Protein AF-A0A950NDZ3-F1 (afdb_monomer_lite)

Foldseek 3Di:
DDDDPPPPPAFFKKKDWPVDPDIDGHHVVQWDDDLWKIKHKDLDADDFFDKIWMWMWGDDPDPPDDIDIDIFIFTWHDWAADPVHRSMTTTMTTGPDSDD

Secondary structure (DSSP, 8-state):
--------PPPSEEEEETTSS-EEEE-GGGEEE-SSEEEEEES----TT-EEEEEEEE--SSTTSPPEEEEEEEEEEEEEE-SS-TT-EEEEEEES----

pLDDT: mean 81.82, std 15.36, range [36.59, 97.31]

Radius of gyration: 15.25 Å; chains: 1; bounding box: 30×26×53 Å

Sequence (100 aa):
MNCSASTVAKADYQVYLDYGADSFLGYFGQLTLTETSLRFRSRWRFNLGTQLAVRLCIESRAANEPRVCEEVTGIVVSCDPLLDEPTWYEMVVLFLDLSS

Structure (mmCIF, N/CA/C/O backbone):
data_AF-A0A950NDZ3-F1
#
_entry.id   AF-A0A950NDZ3-F1
#
loop_
_atom_site.group_PDB
_atom_site.id
_atom_site.type_symbol
_atom_site.label_atom_id
_atom_site.label_alt_id
_atom_site.label_comp_id
_atom_site.label_asym_id
_atom_site.label_entity_id
_atom_site.label_seq_id
_atom_site.pdbx_PDB_ins_code
_atom_site.Cartn_x
_atom_site.Cartn_y
_atom_site.Cartn_z
_atom_site.occupancy
_atom_site.B_iso_or_equiv
_atom_site.auth_seq_id
_atom_site.auth_comp_id
_atom_site.auth_asym_id
_atom_site.auth_atom_id
_atom_site.pdbx_PDB_model_num
ATOM 1 N N . MET A 1 1 ? -6.857 11.129 -42.403 1.00 37.91 1 MET A N 1
ATOM 2 C CA . MET A 1 1 ? -7.320 11.004 -41.006 1.00 37.91 1 MET A CA 1
ATOM 3 C C . MET A 1 1 ? -6.223 10.290 -40.236 1.00 37.91 1 MET A C 1
ATOM 5 O O . MET A 1 1 ? -6.109 9.082 -40.360 1.00 37.91 1 MET A O 1
ATOM 9 N N . ASN A 1 2 ? -5.355 11.032 -39.545 1.00 36.59 2 ASN A N 1
ATOM 10 C CA . ASN A 1 2 ? -4.333 10.433 -38.687 1.00 36.59 2 ASN A CA 1
ATOM 11 C C . ASN A 1 2 ? -4.947 10.238 -37.303 1.00 36.59 2 ASN A C 1
ATOM 13 O O . ASN A 1 2 ? -5.150 11.210 -36.580 1.00 36.59 2 ASN A O 1
ATOM 17 N N . CYS A 1 3 ? -5.263 8.996 -36.946 1.00 43.59 3 CYS A N 1
ATOM 18 C CA . CYS A 1 3 ? -5.483 8.637 -35.553 1.00 43.59 3 CYS A CA 1
ATOM 19 C C . CYS A 1 3 ? -4.137 8.792 -34.841 1.00 43.59 3 CYS A C 1
ATOM 21 O O . CYS A 1 3 ? -3.229 7.991 -35.061 1.00 43.59 3 CYS A O 1
ATOM 23 N N . SER A 1 4 ? -3.978 9.841 -34.030 1.00 44.72 4 SER A N 1
ATOM 24 C CA . SER A 1 4 ? -2.882 9.879 -33.070 1.00 44.72 4 SER A CA 1
ATOM 25 C C . SER A 1 4 ? -3.102 8.705 -32.127 1.00 44.72 4 SER A C 1
ATOM 27 O O . SER A 1 4 ? -4.088 8.690 -31.389 1.00 44.72 4 SER A O 1
ATOM 29 N N . ALA A 1 5 ? -2.224 7.708 -32.183 1.00 48.31 5 ALA A N 1
ATOM 30 C CA . ALA A 1 5 ? -2.119 6.733 -31.117 1.00 48.31 5 ALA A CA 1
ATOM 31 C C . ALA A 1 5 ? -1.805 7.531 -29.851 1.00 48.31 5 ALA A C 1
ATOM 33 O O . ALA A 1 5 ? -0.696 8.035 -29.688 1.00 48.31 5 ALA A O 1
ATOM 34 N N . SER A 1 6 ? -2.818 7.751 -29.014 1.00 43.62 6 SER A N 1
ATOM 35 C CA . SER A 1 6 ? -2.621 8.278 -27.677 1.00 43.62 6 SER A CA 1
ATOM 36 C C . SER A 1 6 ? -1.650 7.324 -27.006 1.00 43.62 6 SER A C 1
ATOM 38 O O . SER A 1 6 ? -1.973 6.154 -26.807 1.00 43.62 6 SER A O 1
ATOM 40 N N . THR A 1 7 ? -0.433 7.792 -26.746 1.00 44.34 7 THR A N 1
ATOM 41 C CA . THR A 1 7 ? 0.561 7.057 -25.978 1.00 44.34 7 THR A CA 1
ATOM 42 C C . THR A 1 7 ? -0.014 6.917 -24.577 1.00 44.34 7 THR A C 1
ATOM 44 O O . THR A 1 7 ? 0.147 7.799 -23.738 1.00 44.34 7 THR A O 1
ATOM 47 N N . VAL A 1 8 ? -0.799 5.865 -24.349 1.00 49.94 8 VAL A N 1
ATOM 48 C CA . VAL A 1 8 ? -1.267 5.509 -23.015 1.00 49.94 8 VAL A CA 1
ATOM 49 C C . VAL A 1 8 ? 0.006 5.247 -22.231 1.00 49.94 8 VAL A C 1
ATOM 51 O O . VAL A 1 8 ? 0.756 4.330 -22.571 1.00 49.94 8 VAL A O 1
ATOM 54 N N . ALA A 1 9 ? 0.312 6.123 -21.273 1.00 58.00 9 ALA A N 1
ATOM 55 C CA . ALA A 1 9 ? 1.487 5.966 -20.437 1.00 58.00 9 ALA A CA 1
ATOM 56 C C . ALA A 1 9 ? 1.432 4.562 -19.826 1.00 58.00 9 ALA A C 1
ATOM 58 O O . ALA A 1 9 ? 0.447 4.194 -19.183 1.00 58.00 9 ALA A O 1
ATOM 59 N N . LYS A 1 10 ? 2.447 3.743 -20.114 1.00 68.25 10 LYS A N 1
ATOM 60 C CA . LYS A 1 10 ? 2.555 2.404 -19.541 1.00 68.25 10 LYS A CA 1
ATOM 61 C C . LYS A 1 10 ? 2.678 2.585 -18.027 1.00 68.25 10 LYS A C 1
ATOM 63 O O . LYS A 1 10 ? 3.472 3.410 -17.584 1.00 68.25 10 LYS A O 1
ATOM 68 N N . ALA A 1 11 ? 1.858 1.876 -17.257 1.00 69.94 11 ALA A N 1
ATOM 69 C CA . ALA A 1 11 ? 1.949 1.916 -15.804 1.00 69.94 11 ALA A CA 1
ATOM 70 C C . ALA A 1 11 ? 3.327 1.415 -15.354 1.00 69.94 11 ALA A C 1
ATOM 72 O O . ALA A 1 11 ? 3.869 0.472 -15.933 1.00 69.94 11 ALA A O 1
ATOM 73 N N . ASP A 1 12 ? 3.874 2.057 -14.329 1.00 82.75 12 ASP A N 1
ATOM 74 C CA . ASP A 1 12 ? 5.209 1.765 -13.811 1.00 82.75 12 ASP A CA 1
ATOM 75 C C . ASP A 1 12 ? 5.209 0.543 -12.886 1.00 82.75 12 ASP A C 1
ATOM 77 O O . ASP A 1 12 ? 6.212 -0.157 -12.747 1.00 82.75 12 ASP A O 1
ATOM 81 N N . TYR A 1 13 ? 4.081 0.284 -12.225 1.00 83.50 13 TYR A N 1
ATOM 82 C CA . TYR A 1 13 ? 3.937 -0.839 -11.314 1.00 83.50 13 TYR A CA 1
ATOM 83 C C . TYR A 1 13 ? 2.520 -1.401 -11.327 1.00 83.50 13 TYR A C 1
ATOM 85 O O . TYR A 1 13 ? 1.553 -0.750 -11.732 1.00 83.50 13 TYR A O 1
ATOM 93 N N . GLN A 1 14 ? 2.404 -2.616 -10.809 1.00 86.00 14 GLN A N 1
ATOM 94 C CA . GLN A 1 14 ? 1.141 -3.254 -10.494 1.00 86.00 14 GLN A CA 1
ATOM 95 C C . GLN A 1 14 ? 1.187 -3.794 -9.074 1.00 86.00 14 GLN A C 1
ATOM 97 O O . GLN A 1 14 ? 2.160 -4.438 -8.682 1.00 86.00 14 GLN A O 1
ATOM 102 N N . VAL A 1 15 ? 0.121 -3.560 -8.325 1.00 84.94 15 VAL A N 1
ATOM 103 C CA . VAL A 1 15 ? -0.093 -4.171 -7.016 1.00 84.94 15 VAL A CA 1
ATOM 104 C C . VAL A 1 15 ? -1.175 -5.228 -7.154 1.00 84.94 15 VAL A C 1
ATOM 106 O O . VAL A 1 15 ? -2.240 -4.944 -7.703 1.00 84.94 15 VAL A O 1
ATOM 109 N N . TYR A 1 16 ? -0.899 -6.420 -6.639 1.00 86.44 16 TYR A N 1
ATOM 110 C CA . TYR A 1 16 ? -1.876 -7.478 -6.420 1.00 86.44 16 TYR A CA 1
ATOM 111 C C . TYR A 1 16 ? -2.046 -7.673 -4.921 1.00 86.44 16 TYR A C 1
ATOM 113 O O . TYR A 1 16 ? -1.072 -7.601 -4.166 1.00 86.44 16 TYR A O 1
ATOM 121 N N . LEU A 1 17 ? -3.274 -7.929 -4.495 1.00 82.81 17 LEU A N 1
ATOM 122 C CA . LEU A 1 17 ? -3.565 -8.235 -3.104 1.00 82.81 17 LEU A CA 1
ATOM 123 C C . LEU A 1 17 ? -4.077 -9.665 -3.018 1.00 82.81 17 LEU A C 1
ATOM 125 O O . LEU A 1 17 ? -5.006 -10.031 -3.728 1.00 82.81 17 LEU A O 1
ATOM 129 N N . ASP A 1 18 ? -3.485 -10.467 -2.138 1.00 73.19 18 ASP A N 1
ATOM 130 C CA . ASP A 1 18 ? -3.701 -11.922 -2.095 1.00 73.19 18 ASP A CA 1
ATOM 131 C C . ASP A 1 18 ? -5.085 -12.346 -1.549 1.00 73.19 18 ASP A C 1
ATOM 133 O O . ASP A 1 18 ? -5.347 -13.512 -1.280 1.00 73.19 18 ASP A O 1
ATOM 137 N N . TYR A 1 19 ? -6.017 -11.404 -1.369 1.00 66.19 19 TYR A N 1
ATOM 138 C CA . TYR A 1 19 ? -7.393 -11.698 -0.946 1.00 66.1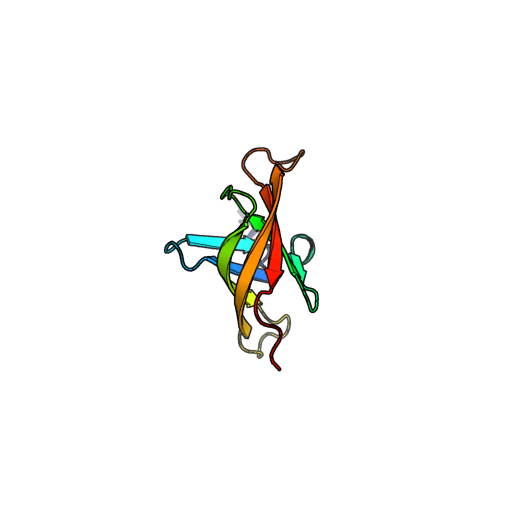9 19 TYR A CA 1
ATOM 139 C C . TYR A 1 19 ? -8.394 -11.749 -2.117 1.00 66.19 19 TYR A C 1
ATOM 14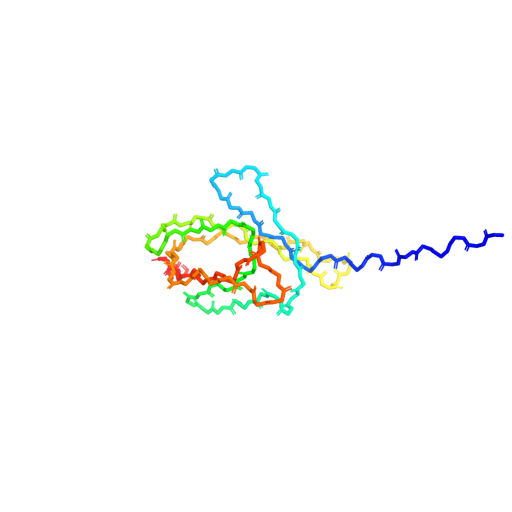1 O O . TYR A 1 19 ? -9.581 -12.000 -1.898 1.00 66.19 19 TYR A O 1
ATOM 149 N N . GLY A 1 20 ? -7.953 -11.518 -3.358 1.00 56.06 20 GLY A N 1
ATOM 150 C CA . GLY A 1 20 ? -8.796 -11.567 -4.553 1.00 56.06 20 GLY A CA 1
ATOM 151 C C . GLY A 1 20 ? -7.983 -11.415 -5.836 1.00 56.06 20 GLY A C 1
ATOM 152 O O . GLY A 1 20 ? -6.869 -10.908 -5.816 1.00 56.06 20 GLY A O 1
ATOM 153 N N . ALA A 1 21 ? -8.534 -11.835 -6.978 1.00 59.50 21 ALA A N 1
ATOM 154 C CA . ALA A 1 21 ? -7.886 -11.734 -8.297 1.00 59.50 21 ALA A CA 1
ATOM 155 C C . ALA A 1 21 ? -7.782 -10.288 -8.823 1.00 59.50 21 ALA A C 1
ATOM 157 O O . ALA A 1 21 ? -7.767 -10.051 -10.034 1.00 59.50 21 ALA A O 1
ATOM 158 N N . ASP A 1 22 ? -7.746 -9.316 -7.920 1.00 70.62 22 ASP A N 1
ATOM 159 C CA . ASP A 1 22 ? -7.750 -7.923 -8.270 1.00 70.62 22 ASP A CA 1
ATOM 160 C C . ASP A 1 22 ? -6.341 -7.339 -8.255 1.00 70.62 22 ASP A C 1
ATOM 162 O O . ASP A 1 22 ? -5.477 -7.667 -7.438 1.00 70.62 22 ASP A O 1
ATOM 166 N N . SER A 1 23 ? -6.123 -6.416 -9.182 1.00 80.19 23 SER A N 1
ATOM 167 C CA . SER A 1 23 ? -4.872 -5.691 -9.285 1.00 80.19 23 SER A CA 1
ATOM 168 C C . SER A 1 23 ? -5.118 -4.248 -9.673 1.00 80.19 23 SER A C 1
ATOM 170 O O . SER A 1 23 ? -6.113 -3.917 -10.322 1.00 80.19 23 SER A O 1
ATOM 172 N N . PHE A 1 24 ? -4.190 -3.385 -9.285 1.00 83.69 24 PHE A N 1
ATOM 173 C CA . PHE A 1 24 ? -4.185 -1.993 -9.698 1.00 83.69 24 PHE A CA 1
ATOM 174 C C . PHE A 1 24 ? -2.853 -1.633 -10.352 1.00 83.69 24 PHE A C 1
ATOM 176 O O . PHE A 1 24 ? -1.801 -2.089 -9.914 1.00 83.69 24 PHE A O 1
ATOM 183 N N . LEU A 1 25 ? -2.927 -0.810 -11.399 1.00 84.06 25 LEU A N 1
ATOM 184 C CA . LEU A 1 25 ? -1.808 -0.286 -12.173 1.00 84.06 25 LEU A CA 1
ATOM 185 C C . LEU A 1 25 ? -1.572 1.182 -11.821 1.00 84.06 25 LEU A C 1
ATOM 187 O O . LEU A 1 25 ? -2.446 2.005 -12.079 1.00 84.06 25 LEU A O 1
ATOM 191 N N . GLY A 1 26 ? -0.398 1.518 -11.295 1.00 83.00 26 GLY A N 1
ATOM 192 C CA . GLY A 1 26 ? -0.069 2.891 -10.911 1.00 83.00 26 GLY A CA 1
ATOM 193 C C . GLY A 1 26 ? 1.233 3.403 -11.518 1.00 83.00 26 GLY A C 1
ATOM 194 O O . GLY A 1 26 ? 1.960 2.686 -12.209 1.00 83.00 26 GLY A O 1
ATOM 195 N N . TYR A 1 27 ? 1.520 4.672 -11.242 1.00 83.44 27 TYR A N 1
ATOM 196 C CA . TYR A 1 27 ? 2.752 5.356 -11.653 1.00 83.44 27 TYR A CA 1
ATOM 197 C C . TYR A 1 27 ? 3.644 5.607 -10.442 1.00 83.44 27 TYR A C 1
ATOM 199 O O . TYR A 1 27 ? 3.115 5.875 -9.368 1.00 83.44 27 TYR A O 1
ATOM 207 N N . PHE A 1 28 ? 4.973 5.608 -10.582 1.00 79.12 28 PHE A N 1
ATOM 208 C CA . PHE A 1 28 ? 5.902 5.677 -9.437 1.00 79.12 28 PHE A CA 1
ATOM 209 C C . PHE A 1 28 ? 5.617 6.813 -8.435 1.00 79.12 28 PHE A C 1
ATOM 211 O O . PHE A 1 28 ? 5.873 6.648 -7.249 1.00 79.12 28 PHE A O 1
ATOM 218 N N . GLY A 1 29 ? 5.037 7.941 -8.865 1.00 81.56 29 GLY A N 1
ATOM 219 C CA . GLY A 1 29 ? 4.632 9.034 -7.965 1.00 81.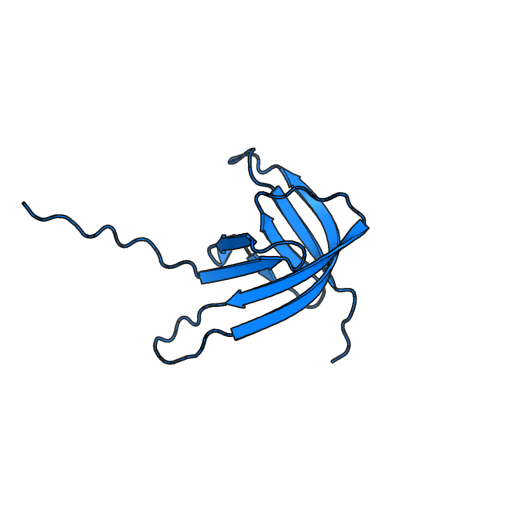56 29 GLY A CA 1
ATOM 220 C C . GLY A 1 29 ? 3.483 8.704 -6.995 1.00 81.56 29 GLY A C 1
ATOM 221 O O . GLY A 1 29 ? 3.218 9.475 -6.080 1.00 81.56 29 GLY A O 1
ATOM 222 N N . GLN A 1 30 ? 2.801 7.577 -7.187 1.00 85.31 30 GLN A N 1
ATOM 223 C CA . GLN A 1 30 ? 1.686 7.080 -6.372 1.00 85.31 30 GLN A CA 1
ATOM 224 C C . GLN A 1 30 ? 2.109 5.929 -5.445 1.00 85.31 30 GLN A C 1
ATOM 226 O O . GLN A 1 30 ? 1.267 5.361 -4.749 1.00 85.31 30 GLN A O 1
ATOM 231 N N . LEU A 1 31 ? 3.401 5.587 -5.454 1.00 89.12 31 LEU A N 1
ATOM 232 C CA . LEU A 1 31 ? 4.008 4.516 -4.681 1.00 89.12 31 LEU A CA 1
ATOM 233 C C . LEU A 1 31 ? 5.134 5.095 -3.826 1.00 89.12 31 LEU A C 1
ATOM 235 O O . LEU A 1 31 ? 5.972 5.861 -4.293 1.00 89.12 31 LEU A O 1
ATOM 239 N N . THR A 1 32 ? 5.194 4.718 -2.559 1.00 91.12 32 THR A N 1
ATOM 240 C CA . THR A 1 32 ? 6.374 4.961 -1.730 1.00 91.12 32 THR A CA 1
ATOM 241 C C . THR A 1 32 ? 6.721 3.661 -1.038 1.00 91.12 32 THR A C 1
ATOM 243 O O . THR A 1 32 ? 5.964 3.186 -0.198 1.00 91.12 32 THR A O 1
ATOM 246 N N . LEU A 1 33 ? 7.852 3.081 -1.427 1.00 88.69 33 LEU A N 1
ATOM 247 C CA . LEU A 1 33 ? 8.426 1.913 -0.780 1.00 88.69 33 LEU A CA 1
ATOM 248 C C . LEU A 1 33 ? 9.569 2.379 0.121 1.00 88.69 33 LEU A C 1
ATOM 250 O O . LEU A 1 33 ? 10.429 3.150 -0.301 1.00 88.69 33 LEU A O 1
ATOM 254 N N . THR A 1 34 ? 9.553 1.920 1.361 1.00 91.06 34 THR A N 1
ATOM 255 C CA . THR A 1 34 ? 10.622 2.117 2.342 1.00 91.06 34 THR A CA 1
ATOM 256 C C . THR A 1 34 ? 11.056 0.756 2.865 1.00 91.06 34 THR A C 1
ATOM 258 O O . THR A 1 34 ? 10.437 -0.250 2.535 1.00 91.06 34 THR A O 1
ATOM 261 N N . GLU A 1 35 ? 12.076 0.716 3.716 1.00 89.44 35 GLU A N 1
ATOM 262 C CA . GLU A 1 35 ? 12.497 -0.533 4.359 1.00 89.44 35 GLU A CA 1
ATOM 263 C C . GLU A 1 35 ? 11.392 -1.154 5.220 1.00 89.44 35 GLU A C 1
ATOM 265 O O . GLU A 1 35 ? 11.355 -2.365 5.364 1.00 89.44 35 GLU A O 1
ATOM 270 N N . THR A 1 36 ? 10.484 -0.350 5.781 1.00 92.12 36 THR A N 1
ATOM 271 C CA . THR A 1 36 ? 9.514 -0.805 6.793 1.00 92.12 36 THR A CA 1
ATOM 272 C C . THR A 1 36 ? 8.060 -0.686 6.364 1.00 92.12 36 THR A C 1
ATOM 274 O O . THR A 1 36 ? 7.166 -1.162 7.065 1.00 92.12 36 THR A O 1
ATOM 277 N N . SER A 1 37 ? 7.789 -0.024 5.243 1.00 94.19 37 SER A N 1
ATOM 278 C CA . SER A 1 37 ? 6.424 0.239 4.811 1.00 94.19 37 SER A CA 1
ATOM 279 C C . SER A 1 37 ? 6.279 0.412 3.309 1.00 94.19 37 SER A C 1
ATOM 281 O O . SER A 1 37 ? 7.200 0.836 2.603 1.00 94.19 37 SER A O 1
ATOM 283 N N . LEU A 1 38 ? 5.059 0.147 2.858 1.00 92.88 38 LEU A N 1
ATOM 284 C CA . LEU A 1 38 ? 4.573 0.382 1.516 1.00 92.88 38 LEU A CA 1
ATOM 285 C C . LEU A 1 38 ? 3.379 1.330 1.583 1.00 92.88 38 LEU A C 1
ATOM 287 O O . LEU A 1 38 ? 2.365 1.021 2.210 1.00 92.88 38 LEU A O 1
ATOM 291 N N . ARG A 1 39 ? 3.475 2.459 0.886 1.00 94.06 39 ARG A N 1
ATOM 292 C CA . ARG A 1 39 ? 2.360 3.376 0.659 1.00 94.06 39 ARG A CA 1
ATOM 293 C C . ARG A 1 39 ? 1.938 3.338 -0.799 1.00 94.06 39 ARG A C 1
ATOM 295 O O . ARG A 1 39 ? 2.782 3.488 -1.681 1.00 94.06 39 ARG A O 1
ATOM 302 N N . PHE A 1 40 ? 0.647 3.160 -1.049 1.00 91.25 40 PHE A N 1
ATOM 303 C CA . PHE A 1 40 ? 0.098 3.083 -2.401 1.00 91.25 40 PHE A CA 1
ATOM 304 C C . PHE A 1 40 ? -1.378 3.475 -2.443 1.00 91.25 40 PHE A C 1
ATOM 306 O O . PHE A 1 40 ? -2.079 3.449 -1.431 1.00 91.25 40 PHE A O 1
ATOM 313 N N . ARG A 1 41 ? -1.858 3.819 -3.641 1.00 90.81 41 ARG A N 1
ATOM 314 C CA . ARG A 1 41 ? -3.280 4.072 -3.897 1.00 90.81 41 ARG A CA 1
ATOM 315 C C . ARG A 1 41 ? -4.034 2.777 -4.192 1.00 90.81 41 ARG A C 1
ATOM 317 O O . ARG A 1 41 ? -3.527 1.900 -4.889 1.00 90.81 41 ARG A O 1
ATOM 324 N N . SER A 1 42 ? -5.262 2.683 -3.698 1.00 87.38 42 SER A N 1
ATOM 325 C CA . SER A 1 42 ? -6.131 1.513 -3.837 1.00 87.38 42 SER A CA 1
ATOM 326 C C . SER A 1 42 ? -7.596 1.931 -3.911 1.00 87.38 42 SER A C 1
ATOM 328 O O . SER A 1 42 ? -7.992 2.922 -3.308 1.00 87.38 42 SER A O 1
ATOM 330 N N . ARG A 1 43 ? -8.426 1.163 -4.623 1.00 88.56 43 ARG A N 1
ATOM 331 C CA . ARG A 1 43 ? -9.894 1.329 -4.594 1.00 88.56 43 ARG A CA 1
ATOM 332 C C . ARG A 1 43 ? -10.550 0.599 -3.425 1.00 88.56 43 ARG A C 1
ATOM 334 O O . ARG A 1 43 ? -11.731 0.796 -3.151 1.00 88.56 43 ARG A O 1
ATOM 341 N N . TRP A 1 44 ? -9.797 -0.258 -2.750 1.00 88.75 44 TRP A N 1
ATOM 342 C CA . TRP A 1 44 ? -10.263 -0.979 -1.580 1.00 88.75 44 TRP A CA 1
ATOM 343 C C . TRP A 1 44 ? -9.994 -0.186 -0.326 1.00 88.75 44 TRP A C 1
ATOM 345 O O . TRP A 1 44 ? -8.928 0.408 -0.157 1.00 88.75 44 TRP A O 1
ATOM 355 N N . ARG A 1 45 ? -10.973 -0.254 0.564 1.00 91.69 45 ARG A N 1
ATOM 356 C CA . ARG A 1 45 ? -10.888 0.271 1.910 1.00 91.69 45 ARG A CA 1
ATOM 357 C C . ARG A 1 45 ? -10.690 -0.890 2.870 1.00 91.69 45 ARG A C 1
ATOM 359 O O . ARG A 1 45 ? -11.523 -1.794 2.906 1.00 91.69 45 ARG A O 1
ATOM 366 N N . PHE A 1 46 ? -9.642 -0.825 3.681 1.00 91.50 46 PHE A N 1
ATOM 367 C CA . PHE A 1 46 ? -9.416 -1.775 4.768 1.00 91.50 46 PHE A CA 1
ATOM 368 C C . PHE A 1 46 ? -9.570 -1.101 6.118 1.00 91.50 46 PHE A C 1
ATOM 370 O O . PHE A 1 46 ? -9.383 0.107 6.266 1.00 91.50 46 PHE A O 1
ATOM 377 N N . ASN A 1 47 ? -9.879 -1.914 7.121 1.00 95.44 47 ASN A N 1
ATOM 378 C CA . ASN A 1 47 ? -9.793 -1.478 8.502 1.00 95.44 47 ASN A CA 1
ATOM 379 C C . ASN A 1 47 ? -8.322 -1.420 8.930 1.00 95.44 47 ASN A C 1
ATOM 381 O O . ASN A 1 47 ? -7.512 -2.250 8.507 1.00 95.44 47 ASN A O 1
ATOM 385 N N . LEU A 1 48 ? -7.988 -0.482 9.814 1.00 96.56 48 LEU A N 1
ATOM 386 C CA . LEU A 1 48 ? -6.676 -0.464 10.458 1.00 96.56 48 LEU A CA 1
ATOM 387 C C . LEU A 1 48 ? -6.467 -1.762 11.249 1.00 96.56 48 LEU A C 1
ATOM 389 O O . LEU A 1 48 ? -7.410 -2.290 11.838 1.00 96.56 48 LEU A O 1
ATOM 393 N N . GLY A 1 49 ? -5.244 -2.285 11.239 1.00 95.62 49 GLY A N 1
ATOM 394 C CA . GLY A 1 49 ? -4.923 -3.582 11.837 1.00 95.62 49 GLY A CA 1
ATOM 395 C C . GLY A 1 49 ? -5.176 -4.783 10.918 1.00 95.62 49 GLY A C 1
ATOM 396 O O . GLY A 1 49 ? -4.789 -5.893 11.272 1.00 95.62 49 GLY A O 1
ATOM 397 N N . THR A 1 50 ? -5.779 -4.591 9.737 1.00 94.38 50 THR A N 1
ATOM 398 C CA . THR A 1 50 ? -5.936 -5.678 8.757 1.00 94.38 50 THR A CA 1
ATOM 399 C C . THR A 1 50 ? -4.563 -6.128 8.268 1.00 94.38 50 THR A C 1
ATOM 401 O O . THR A 1 50 ? -3.784 -5.306 7.785 1.00 94.38 50 THR A O 1
ATOM 404 N N . GLN A 1 51 ? -4.278 -7.424 8.365 1.00 93.56 51 GLN A N 1
ATOM 405 C CA . GLN A 1 51 ? -3.085 -8.019 7.775 1.00 93.56 51 GLN A CA 1
ATOM 406 C C . GLN A 1 51 ? -3.317 -8.285 6.284 1.00 93.56 51 GLN A C 1
ATOM 408 O O . GLN A 1 51 ? -4.341 -8.855 5.908 1.00 93.56 51 GLN A O 1
ATOM 413 N N . LEU A 1 52 ? -2.371 -7.871 5.446 1.00 90.69 52 LEU A N 1
ATOM 414 C CA . LEU A 1 52 ? -2.406 -8.031 3.996 1.00 90.69 52 LEU A CA 1
ATOM 415 C C . LEU A 1 52 ? -1.119 -8.691 3.506 1.00 90.69 52 LEU A C 1
ATOM 417 O O . LEU A 1 52 ? -0.029 -8.307 3.929 1.00 90.69 52 LEU A O 1
ATOM 421 N N . ALA A 1 53 ? -1.261 -9.621 2.566 1.00 90.56 53 ALA A N 1
ATOM 422 C CA . ALA A 1 53 ? -0.187 -10.023 1.670 1.00 90.56 53 ALA A CA 1
ATOM 423 C C . ALA A 1 53 ? -0.342 -9.248 0.353 1.00 90.56 53 ALA A C 1
ATOM 425 O O . ALA A 1 53 ? -1.417 -9.212 -0.257 1.00 90.56 53 ALA A O 1
ATOM 426 N N . VAL A 1 54 ? 0.727 -8.567 -0.041 1.00 89.12 54 VAL A N 1
ATOM 427 C CA . VAL A 1 54 ? 0.782 -7.665 -1.186 1.00 89.12 54 VAL A CA 1
ATOM 428 C C . VAL A 1 54 ? 1.881 -8.151 -2.109 1.00 89.12 54 VAL A C 1
ATOM 430 O O . VAL A 1 54 ? 3.039 -8.217 -1.711 1.00 89.12 54 VAL A O 1
ATOM 433 N N . ARG A 1 55 ? 1.541 -8.439 -3.362 1.00 90.62 55 ARG A N 1
ATOM 434 C CA . ARG A 1 55 ? 2.534 -8.682 -4.405 1.00 90.62 55 ARG A CA 1
ATOM 435 C C . ARG A 1 55 ? 2.703 -7.415 -5.226 1.00 90.62 55 ARG A C 1
ATOM 437 O O . ARG A 1 55 ? 1.812 -7.025 -5.983 1.00 90.62 55 ARG A O 1
ATOM 444 N N . LEU A 1 56 ? 3.844 -6.758 -5.066 1.00 88.50 56 LEU A N 1
ATOM 445 C CA . LEU A 1 56 ? 4.219 -5.567 -5.811 1.00 88.50 56 LEU A CA 1
ATOM 446 C C . LEU A 1 56 ? 5.098 -5.980 -6.983 1.00 88.50 56 LEU A C 1
ATOM 448 O O . LEU A 1 56 ? 6.183 -6.517 -6.796 1.00 88.50 56 LEU A O 1
ATOM 452 N N . CYS A 1 57 ? 4.651 -5.690 -8.196 1.00 88.31 57 CYS A N 1
ATOM 453 C CA . CYS A 1 57 ? 5.431 -5.942 -9.391 1.00 88.31 57 CYS A CA 1
ATOM 454 C C . CYS A 1 57 ? 5.766 -4.638 -10.113 1.00 88.31 57 CYS A C 1
ATOM 456 O O . CYS A 1 57 ? 4.864 -3.939 -10.574 1.00 88.31 57 CYS A O 1
ATOM 458 N N . ILE A 1 58 ? 7.052 -4.342 -10.255 1.00 86.19 58 ILE A N 1
ATOM 459 C CA . ILE A 1 58 ? 7.577 -3.114 -10.850 1.00 86.19 58 ILE A CA 1
ATOM 460 C C . ILE A 1 58 ? 8.103 -3.416 -12.256 1.00 86.19 58 ILE A C 1
ATOM 462 O O . ILE A 1 58 ? 8.867 -4.363 -12.464 1.00 86.19 58 ILE A O 1
ATOM 466 N N . GLU A 1 59 ? 7.681 -2.612 -13.229 1.00 82.50 59 GLU A N 1
ATOM 467 C CA . GLU A 1 59 ? 8.237 -2.641 -14.579 1.00 82.50 59 GLU A CA 1
ATOM 468 C C . GLU A 1 59 ? 9.603 -1.946 -14.577 1.00 82.50 59 GLU A C 1
ATOM 470 O O . GLU A 1 59 ? 9.749 -0.832 -14.065 1.00 82.50 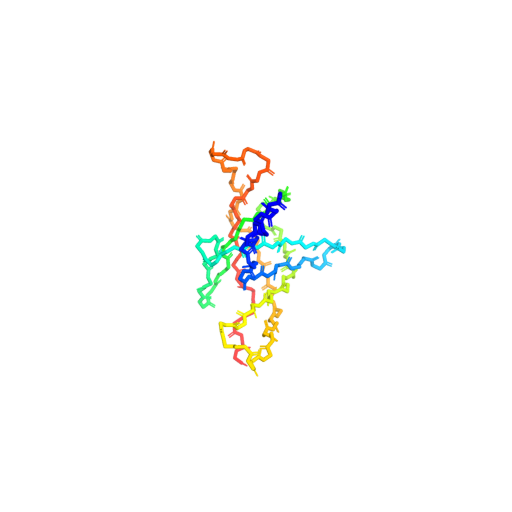59 GLU A O 1
ATOM 475 N N . SER A 1 60 ? 10.615 -2.579 -15.174 1.00 75.69 60 SER A N 1
ATOM 476 C CA . SER A 1 60 ? 11.883 -1.886 -15.391 1.00 75.69 60 SER A CA 1
ATOM 477 C C . SER A 1 60 ? 11.734 -0.826 -16.483 1.00 75.69 60 SER A C 1
ATOM 479 O O . SER A 1 60 ? 11.020 -0.997 -17.475 1.00 75.69 60 SER A O 1
ATOM 481 N N . ARG A 1 61 ? 12.459 0.284 -16.317 1.00 70.94 61 ARG A N 1
ATOM 482 C CA . ARG A 1 61 ? 12.600 1.315 -17.353 1.00 70.94 61 ARG A CA 1
ATOM 483 C C . ARG A 1 61 ? 13.457 0.839 -18.527 1.00 70.94 61 ARG A C 1
ATOM 485 O O . ARG A 1 61 ? 13.357 1.408 -19.613 1.00 70.94 61 ARG A O 1
ATOM 492 N N . ALA A 1 62 ? 14.304 -0.170 -18.324 1.00 75.75 62 ALA A N 1
ATOM 493 C CA . ALA A 1 62 ? 15.108 -0.753 -19.385 1.00 75.75 62 ALA A CA 1
ATOM 494 C C . ALA A 1 62 ? 14.285 -1.797 -20.153 1.00 75.75 62 ALA A C 1
ATOM 496 O O . ALA A 1 62 ? 13.770 -2.748 -19.576 1.00 75.75 62 ALA A O 1
ATOM 497 N N . ALA A 1 63 ? 14.209 -1.654 -21.480 1.00 69.19 63 ALA A N 1
ATOM 498 C CA . ALA A 1 63 ? 13.402 -2.525 -22.344 1.00 69.19 63 ALA A CA 1
ATOM 499 C C . ALA A 1 63 ? 13.788 -4.021 -22.296 1.00 69.19 63 ALA A C 1
ATOM 501 O O . ALA A 1 63 ? 13.008 -4.859 -22.736 1.00 69.19 63 ALA A O 1
ATOM 502 N N . ASN A 1 64 ? 14.974 -4.346 -21.769 1.00 76.31 64 ASN A N 1
ATOM 503 C CA . ASN A 1 64 ? 15.520 -5.703 -21.707 1.00 76.31 64 ASN A CA 1
ATOM 504 C C . ASN A 1 64 ? 15.566 -6.280 -20.286 1.00 76.31 64 ASN A C 1
ATOM 506 O O . ASN A 1 64 ? 16.105 -7.368 -20.096 1.00 76.31 64 ASN A O 1
ATOM 510 N N . GLU A 1 65 ? 15.054 -5.562 -19.289 1.00 77.56 65 GLU A N 1
ATOM 511 C CA . GLU A 1 65 ? 15.042 -6.052 -17.916 1.00 77.56 65 GLU A CA 1
ATOM 512 C C . GLU A 1 65 ? 13.695 -6.698 -17.583 1.00 77.56 65 GLU A C 1
ATOM 514 O O . GLU A 1 65 ? 12.638 -6.159 -17.930 1.00 77.56 65 GLU A O 1
ATOM 519 N N . PRO A 1 66 ? 13.709 -7.868 -16.924 1.00 79.25 66 PRO A N 1
ATOM 520 C CA . PRO A 1 66 ? 12.484 -8.524 -16.517 1.00 79.25 66 PRO A CA 1
ATOM 521 C C . PRO A 1 66 ? 11.765 -7.697 -15.451 1.00 79.25 66 PRO A C 1
ATOM 523 O O . PRO A 1 66 ? 12.374 -7.004 -14.636 1.00 79.25 66 PRO A O 1
ATOM 526 N N . ARG A 1 67 ? 10.441 -7.822 -15.436 1.00 84.44 67 ARG A N 1
ATOM 527 C CA . ARG A 1 67 ? 9.595 -7.330 -14.352 1.00 84.44 67 ARG A CA 1
ATOM 528 C C . ARG A 1 67 ? 10.032 -7.963 -13.029 1.00 84.44 67 ARG A C 1
ATOM 530 O O . ARG A 1 67 ? 10.136 -9.187 -12.946 1.00 84.44 67 ARG A O 1
ATOM 537 N N . VAL A 1 68 ? 10.239 -7.142 -12.005 1.00 85.56 68 VAL A N 1
ATOM 538 C CA . VAL A 1 68 ? 10.566 -7.604 -10.648 1.00 85.56 68 VAL A CA 1
ATOM 539 C C . VAL A 1 68 ? 9.274 -7.669 -9.848 1.00 85.56 68 VAL A C 1
ATOM 541 O O . VAL A 1 68 ? 8.513 -6.705 -9.857 1.00 85.56 68 VAL A O 1
ATOM 544 N N . CYS A 1 69 ? 9.002 -8.797 -9.195 1.00 88.19 69 CYS A N 1
ATOM 545 C CA . CYS A 1 69 ? 7.828 -8.987 -8.349 1.00 88.19 69 CYS A CA 1
ATOM 546 C C . CYS A 1 69 ? 8.269 -9.409 -6.953 1.00 88.19 69 CYS A C 1
ATOM 548 O O . CYS A 1 69 ? 8.879 -10.464 -6.819 1.00 88.19 69 CYS A O 1
ATOM 550 N N . GLU A 1 70 ? 7.886 -8.629 -5.951 1.00 87.69 70 GLU A N 1
ATOM 551 C CA . GLU A 1 70 ? 8.162 -8.891 -4.541 1.00 87.69 70 GLU A CA 1
ATOM 552 C C . GLU A 1 70 ? 6.854 -9.113 -3.787 1.00 87.69 70 GLU A C 1
ATOM 554 O O . GLU A 1 70 ? 5.861 -8.416 -4.019 1.00 87.69 70 GLU A O 1
ATOM 559 N N . GLU A 1 71 ? 6.852 -10.089 -2.886 1.00 89.31 71 GLU A N 1
ATOM 560 C CA . GLU A 1 71 ? 5.731 -10.371 -1.995 1.00 89.31 71 GLU A CA 1
ATOM 561 C C . GLU A 1 71 ? 6.065 -9.858 -0.599 1.00 89.31 71 GLU A C 1
ATOM 563 O O . GLU A 1 71 ? 7.081 -10.219 -0.012 1.00 89.31 71 GLU A O 1
ATOM 568 N N . VAL A 1 72 ? 5.206 -8.994 -0.067 1.00 88.94 72 VAL A N 1
ATOM 569 C CA . VAL A 1 72 ? 5.357 -8.424 1.270 1.00 88.94 72 VAL A CA 1
ATOM 570 C C . VAL A 1 72 ? 4.102 -8.688 2.080 1.00 88.94 72 VAL A C 1
ATOM 572 O O . VAL A 1 72 ? 2.982 -8.504 1.605 1.00 88.94 72 VAL A O 1
ATOM 575 N N . THR A 1 73 ? 4.288 -9.100 3.328 1.00 92.31 73 THR A N 1
ATOM 576 C CA . THR A 1 73 ? 3.191 -9.238 4.288 1.00 92.31 73 THR A CA 1
ATOM 577 C C . THR A 1 73 ? 3.288 -8.120 5.312 1.00 92.31 73 THR A C 1
ATOM 579 O O . THR A 1 73 ? 4.363 -7.835 5.840 1.00 92.31 73 THR A O 1
ATOM 582 N N . GLY A 1 74 ? 2.169 -7.465 5.600 1.00 93.62 74 GLY A N 1
ATOM 583 C CA . GLY A 1 74 ? 2.144 -6.330 6.511 1.00 93.62 74 GLY A CA 1
ATOM 584 C C . GLY A 1 74 ? 0.775 -6.049 7.109 1.00 93.62 74 GLY A C 1
ATOM 585 O O . GLY A 1 74 ? -0.197 -6.744 6.828 1.00 93.62 74 GLY A O 1
ATOM 586 N N . ILE A 1 75 ? 0.702 -5.014 7.939 1.00 95.62 75 ILE A N 1
ATOM 587 C CA . ILE A 1 75 ? -0.519 -4.537 8.593 1.00 95.62 75 ILE A CA 1
ATOM 588 C C . ILE A 1 75 ? -0.882 -3.157 8.050 1.00 95.62 75 ILE A C 1
ATOM 590 O O . ILE A 1 75 ? -0.031 -2.276 7.948 1.00 95.62 75 ILE A O 1
ATOM 594 N N . VAL A 1 76 ? -2.162 -2.942 7.753 1.00 95.81 76 VAL A N 1
ATOM 595 C CA . VAL A 1 76 ? -2.697 -1.627 7.382 1.00 95.81 76 VAL A CA 1
ATOM 596 C C . VAL A 1 76 ? -2.674 -0.692 8.592 1.00 95.81 76 VAL A C 1
ATOM 598 O O . VAL A 1 76 ? -3.357 -0.939 9.587 1.00 95.81 76 VAL A O 1
ATOM 601 N N . VAL A 1 77 ? -1.926 0.405 8.490 1.00 97.31 77 VAL A N 1
ATOM 602 C CA . VAL A 1 77 ? -1.792 1.430 9.544 1.00 97.31 77 VAL A CA 1
ATOM 603 C C . VAL A 1 77 ? -2.410 2.780 9.163 1.00 97.31 77 VAL A C 1
ATOM 605 O O . VAL A 1 77 ? -2.683 3.588 10.045 1.00 97.31 77 VAL A O 1
ATOM 608 N N . SER A 1 78 ? -2.700 3.004 7.878 1.00 97.19 78 SER A N 1
ATOM 609 C CA . SER A 1 78 ? -3.522 4.120 7.378 1.00 97.19 78 SER A CA 1
ATOM 610 C C . SER A 1 78 ? -4.296 3.682 6.126 1.00 97.19 78 SER A C 1
ATOM 612 O O . SER A 1 78 ? -3.832 2.823 5.369 1.00 97.19 78 SER A O 1
ATOM 614 N N . CYS A 1 79 ? -5.501 4.230 5.951 1.00 95.38 79 CYS A N 1
ATOM 615 C CA . CYS A 1 79 ? -6.375 4.013 4.797 1.00 95.38 79 CYS A CA 1
ATOM 616 C C . CYS A 1 79 ? -7.304 5.228 4.648 1.00 95.38 79 CYS A C 1
ATOM 618 O O . CYS A 1 79 ? -8.453 5.219 5.097 1.00 95.38 79 CYS A O 1
ATOM 620 N N . ASP A 1 80 ? -6.768 6.294 4.063 1.00 95.81 80 ASP A N 1
ATOM 621 C CA . ASP A 1 80 ? -7.408 7.605 4.007 1.00 95.81 80 ASP A CA 1
ATOM 622 C C . ASP A 1 80 ? -7.958 7.883 2.602 1.00 95.81 80 ASP A C 1
ATOM 624 O O . ASP A 1 80 ? -7.286 7.583 1.615 1.00 95.81 80 ASP A O 1
ATOM 628 N N . PRO A 1 81 ? -9.176 8.434 2.459 1.00 94.56 81 PRO A N 1
ATOM 629 C CA . PRO A 1 81 ? -9.720 8.770 1.148 1.00 94.56 81 PRO A CA 1
ATOM 630 C C . PRO A 1 81 ? -8.904 9.888 0.488 1.00 94.56 81 PRO A C 1
ATOM 632 O O . PRO A 1 81 ? -8.505 10.853 1.142 1.00 94.56 81 PRO A O 1
ATOM 635 N N . LEU A 1 82 ? -8.704 9.790 -0.825 1.00 91.19 82 LEU A N 1
ATOM 636 C CA . LEU A 1 82 ? -8.074 10.859 -1.594 1.00 91.19 82 LEU A CA 1
ATOM 637 C C . LEU A 1 82 ? -9.045 12.029 -1.785 1.00 91.19 82 LEU A C 1
ATOM 639 O O . LEU A 1 82 ? -10.210 11.839 -2.138 1.00 91.19 82 LEU A O 1
ATOM 643 N N . LEU A 1 83 ? -8.558 13.254 -1.570 1.00 89.62 83 LEU A N 1
ATOM 644 C CA . LEU A 1 83 ? -9.365 14.475 -1.695 1.00 89.62 83 LEU A CA 1
ATOM 645 C C . LEU A 1 83 ? -9.795 14.744 -3.144 1.00 89.62 83 LEU A C 1
ATOM 647 O O . LEU A 1 83 ? -10.886 15.256 -3.384 1.00 89.62 83 LEU A O 1
ATOM 651 N N . ASP A 1 84 ? -8.928 14.411 -4.096 1.00 89.31 84 ASP A N 1
ATOM 652 C CA . ASP A 1 84 ? -9.109 14.583 -5.537 1.00 89.31 84 ASP A CA 1
ATOM 653 C C . ASP A 1 84 ? -9.876 13.422 -6.190 1.00 89.31 84 ASP A C 1
ATOM 655 O O . ASP A 1 84 ? -10.517 13.611 -7.224 1.00 89.31 84 ASP A O 1
ATOM 659 N N . GLU A 1 85 ? -9.870 12.236 -5.575 1.00 88.06 85 GLU A N 1
ATOM 660 C CA . GLU A 1 85 ? -10.491 11.025 -6.114 1.00 88.06 85 GLU A CA 1
ATOM 661 C C . GLU A 1 85 ? -11.191 10.207 -5.006 1.00 88.06 85 GLU A C 1
ATOM 663 O O . GLU A 1 85 ? -10.641 9.225 -4.511 1.00 88.06 85 GLU A O 1
ATOM 668 N N . PRO A 1 86 ? -12.445 10.527 -4.632 1.00 83.88 86 PRO A N 1
ATOM 669 C CA . PRO A 1 86 ? -13.099 9.974 -3.436 1.00 83.88 86 PRO A CA 1
ATOM 670 C C . PRO A 1 86 ? -13.433 8.472 -3.506 1.00 83.88 86 PRO A C 1
ATOM 672 O O . PRO A 1 86 ? -13.899 7.894 -2.527 1.00 83.88 86 PRO A O 1
ATOM 675 N N . THR A 1 87 ? -13.227 7.833 -4.661 1.00 88.62 87 THR A N 1
ATOM 676 C 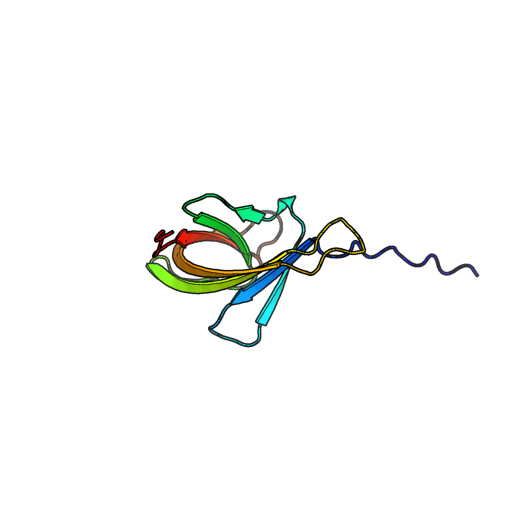CA . THR A 1 87 ? -13.354 6.372 -4.840 1.00 88.62 87 THR A CA 1
ATOM 677 C C . THR A 1 87 ? -12.043 5.624 -4.590 1.00 88.62 87 THR A C 1
ATOM 679 O O . THR A 1 87 ? -12.000 4.398 -4.701 1.00 88.62 87 THR A O 1
ATOM 682 N N . TRP A 1 88 ? -10.984 6.358 -4.253 1.00 91.38 88 TRP A N 1
ATOM 683 C CA . TRP A 1 88 ? -9.655 5.846 -3.981 1.00 91.38 88 TRP A CA 1
ATOM 684 C C . TRP A 1 88 ? -9.201 6.220 -2.581 1.00 91.38 88 TRP A C 1
ATOM 686 O O . TRP A 1 88 ? -9.589 7.241 -2.013 1.00 91.38 88 TRP A O 1
ATOM 696 N N . TYR A 1 89 ? -8.318 5.382 -2.065 1.00 92.62 89 TYR A N 1
ATOM 697 C CA . TYR A 1 89 ? -7.715 5.496 -0.757 1.00 92.62 89 TYR A CA 1
ATOM 698 C C . TYR A 1 89 ? -6.198 5.501 -0.909 1.00 92.62 89 TYR A C 1
ATOM 700 O O . TYR A 1 89 ? -5.645 4.706 -1.674 1.00 92.62 89 TYR A O 1
ATOM 708 N N . GLU A 1 90 ? -5.523 6.378 -0.177 1.00 93.94 90 GLU A N 1
ATOM 709 C CA . GLU A 1 90 ? -4.108 6.219 0.130 1.00 93.94 90 GLU A CA 1
ATOM 710 C C . GLU A 1 90 ? -3.987 5.248 1.301 1.00 93.94 90 GLU A C 1
ATOM 712 O O . GLU A 1 90 ? -4.590 5.439 2.356 1.00 93.94 90 GLU A O 1
ATOM 717 N N . MET A 1 91 ? -3.236 4.172 1.097 1.00 93.62 91 MET A N 1
ATOM 718 C CA . MET A 1 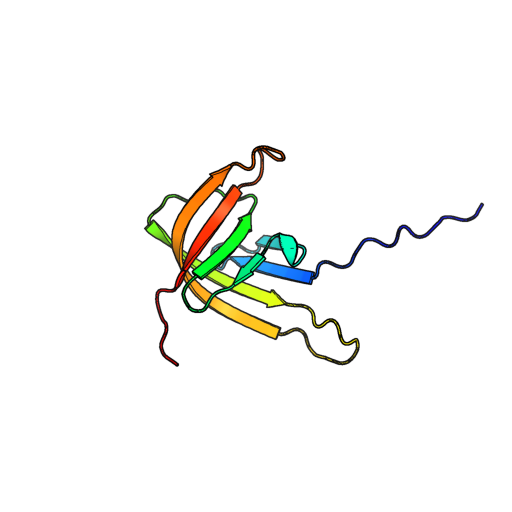91 ? -3.035 3.139 2.101 1.00 93.62 91 MET A CA 1
ATOM 719 C C . MET A 1 91 ? -1.575 3.069 2.491 1.00 93.62 91 MET A C 1
ATOM 721 O O . MET A 1 91 ? -0.699 3.184 1.634 1.00 93.62 91 MET A O 1
ATOM 725 N N . VAL A 1 92 ? -1.331 2.809 3.771 1.00 95.81 92 VAL A N 1
ATOM 726 C CA . VAL A 1 92 ? -0.001 2.523 4.306 1.00 95.81 92 VAL A CA 1
ATOM 727 C C . VAL A 1 92 ? -0.028 1.151 4.960 1.00 95.81 92 VAL A C 1
ATOM 729 O O . VAL A 1 92 ? -0.815 0.904 5.877 1.00 95.81 92 VAL A O 1
ATOM 732 N N . VAL A 1 93 ? 0.845 0.269 4.485 1.00 94.94 93 VAL A N 1
ATOM 733 C CA . VAL A 1 93 ? 1.060 -1.079 5.008 1.00 94.94 93 VAL A CA 1
ATOM 734 C C . VAL A 1 93 ? 2.441 -1.124 5.648 1.00 94.94 93 VAL A C 1
ATOM 736 O O . VAL A 1 93 ? 3.435 -0.854 4.979 1.00 94.94 93 VAL A O 1
ATOM 739 N N . LEU A 1 94 ? 2.505 -1.449 6.937 1.00 95.94 94 LEU A N 1
ATOM 740 C CA . LEU A 1 94 ? 3.750 -1.651 7.678 1.00 95.94 94 LEU A CA 1
ATOM 741 C C . LEU A 1 94 ? 4.136 -3.130 7.630 1.00 95.94 94 LEU A C 1
ATOM 743 O O . LEU A 1 94 ? 3.297 -3.984 7.913 1.00 95.94 94 LEU A O 1
ATOM 747 N N . PHE A 1 95 ? 5.371 -3.441 7.254 1.00 94.06 95 PHE A N 1
ATOM 748 C CA . PHE A 1 95 ? 5.809 -4.821 7.045 1.00 94.06 95 PHE A CA 1
ATOM 749 C C . PHE A 1 95 ? 5.909 -5.594 8.361 1.00 94.06 95 PHE A C 1
ATOM 751 O O . PHE A 1 95 ? 6.364 -5.062 9.372 1.00 94.06 95 PHE A O 1
ATOM 758 N N . LEU A 1 96 ? 5.448 -6.846 8.339 1.00 88.81 96 LEU A N 1
ATOM 759 C CA . LEU A 1 96 ? 5.455 -7.744 9.496 1.00 88.81 96 LEU A CA 1
ATOM 760 C C . LEU A 1 96 ? 6.743 -8.560 9.611 1.00 88.81 96 LEU A C 1
ATOM 762 O O . LEU A 1 96 ? 7.135 -8.886 10.727 1.00 88.81 96 LEU A O 1
ATOM 766 N N . ASP A 1 97 ? 7.396 -8.850 8.488 1.00 73.31 97 ASP A N 1
ATOM 767 C CA . ASP A 1 97 ? 8.691 -9.524 8.453 1.00 73.31 97 ASP A CA 1
ATOM 768 C C . ASP A 1 97 ? 9.717 -8.625 7.765 1.00 73.31 97 ASP A C 1
ATOM 770 O O . ASP A 1 97 ? 9.530 -8.193 6.628 1.00 73.31 97 ASP A O 1
ATOM 774 N N . LEU A 1 98 ? 10.800 -8.338 8.486 1.00 61.66 98 LEU A N 1
ATOM 775 C CA . LEU A 1 98 ? 12.005 -7.671 7.980 1.00 61.66 98 LEU A CA 1
ATOM 776 C C . LEU A 1 98 ? 13.203 -8.628 7.987 1.00 61.66 98 LEU A C 1
ATOM 778 O O . LEU A 1 98 ? 14.351 -8.182 7.965 1.00 61.66 98 LEU A O 1
ATOM 782 N N . SER A 1 99 ? 12.970 -9.940 8.082 1.00 49.47 99 SER A N 1
ATOM 783 C CA . SER A 1 99 ? 14.056 -10.913 8.036 1.00 49.47 99 SER A CA 1
ATOM 784 C C . SER A 1 99 ? 14.589 -11.040 6.607 1.00 49.47 99 SER A C 1
ATOM 786 O O . SER A 1 99 ? 14.027 -11.771 5.795 1.00 49.47 99 SER A O 1
ATOM 788 N N . SER A 1 100 ? 15.631 -10.240 6.358 1.00 46.91 100 SER A N 1
ATOM 789 C CA . SER A 1 100 ? 16.825 -10.467 5.522 1.00 46.91 100 SER A CA 1
ATOM 790 C C . SER A 1 100 ? 16.869 -11.719 4.650 1.00 46.91 100 SER A C 1
ATOM 792 O O . SER A 1 100 ? 16.787 -12.822 5.242 1.00 46.91 100 SER A O 1
#